Protein AF-A0A2S7DEM2-F1 (afdb_monomer_lite)

Foldseek 3Di:
DKKWWWDQAPLAIWIQTQPPQFTWIDGVPRTKDDGHNDSLVNLQCQLVQVIPADPSGRNVVRPDPSDSVPTDIDDDDD

Radius of gyration: 11.37 Å; chains: 1; bounding box: 24×33×22 Å

Structure (mmCIF, N/CA/C/O backbone):
data_AF-A0A2S7DEM2-F1
#
_entry.id   AF-A0A2S7DEM2-F1
#
loop_
_atom_site.group_PDB
_atom_site.id
_atom_site.type_symbol
_atom_site.label_atom_id
_atom_site.label_alt_id
_atom_site.label_comp_id
_atom_site.label_asym_id
_atom_site.label_entity_id
_atom_site.label_seq_id
_atom_site.pdbx_PDB_ins_code
_atom_site.Cartn_x
_atom_site.Cartn_y
_atom_site.Cartn_z
_atom_site.occupancy
_atom_site.B_iso_or_equiv
_atom_site.auth_seq_id
_atom_site.auth_comp_id
_atom_site.auth_asym_id
_atom_site.auth_atom_id
_atom_site.pdbx_PDB_model_num
ATOM 1 N N . MET A 1 1 ? 5.940 -15.792 -5.545 1.00 71.75 1 MET A N 1
ATOM 2 C CA . MET A 1 1 ? 6.177 -15.268 -4.187 1.00 71.75 1 MET A CA 1
ATOM 3 C C . MET A 1 1 ? 5.468 -13.937 -4.133 1.00 71.75 1 MET A C 1
ATOM 5 O O . MET A 1 1 ? 5.766 -13.104 -4.983 1.00 71.75 1 MET A O 1
ATOM 9 N N . ALA A 1 2 ? 4.485 -13.778 -3.253 1.00 85.50 2 ALA A N 1
ATOM 10 C CA . ALA A 1 2 ? 3.845 -12.484 -3.066 1.00 85.50 2 ALA A CA 1
ATOM 11 C C . ALA A 1 2 ? 4.743 -11.629 -2.165 1.00 85.50 2 ALA A C 1
ATOM 13 O O . ALA A 1 2 ? 5.227 -12.112 -1.144 1.00 85.50 2 ALA A O 1
ATOM 14 N N . GLN A 1 3 ? 4.999 -10.393 -2.584 1.00 95.12 3 GLN A N 1
ATOM 15 C CA . GLN A 1 3 ? 5.763 -9.395 -1.841 1.00 95.12 3 GLN A CA 1
ATOM 16 C C . GLN A 1 3 ? 4.929 -8.124 -1.804 1.00 95.12 3 GLN A C 1
ATOM 18 O O . GLN A 1 3 ? 4.574 -7.602 -2.863 1.00 95.12 3 GLN A O 1
ATOM 23 N N . PHE A 1 4 ? 4.572 -7.654 -0.615 1.00 97.31 4 PHE A N 1
ATOM 24 C CA . PHE A 1 4 ? 3.788 -6.435 -0.476 1.00 97.31 4 PHE A CA 1
ATOM 25 C C . PHE A 1 4 ? 3.974 -5.788 0.892 1.00 97.31 4 PHE A C 1
ATOM 27 O O . PHE A 1 4 ? 4.213 -6.459 1.893 1.00 97.31 4 PHE A O 1
ATOM 34 N N . PHE A 1 5 ? 3.794 -4.475 0.930 1.00 98.25 5 PHE A N 1
ATOM 35 C CA . PHE A 1 5 ? 3.559 -3.731 2.162 1.00 98.25 5 PHE A CA 1
ATOM 36 C C . PHE A 1 5 ? 2.059 -3.555 2.348 1.00 98.25 5 PHE A C 1
ATOM 38 O O . PHE A 1 5 ? 1.343 -3.366 1.364 1.00 98.25 5 PHE A O 1
ATOM 45 N N . TRP A 1 6 ? 1.565 -3.598 3.582 1.00 98.06 6 TRP A N 1
ATOM 46 C CA . TRP A 1 6 ? 0.154 -3.349 3.859 1.00 98.06 6 TRP A CA 1
ATOM 47 C C . TRP A 1 6 ? -0.071 -2.488 5.098 1.00 98.06 6 TRP A C 1
ATOM 49 O O . TRP A 1 6 ? 0.732 -2.464 6.038 1.00 98.06 6 TRP A O 1
ATOM 59 N N . ARG A 1 7 ? -1.210 -1.793 5.096 1.00 97.38 7 ARG A N 1
ATOM 60 C CA . ARG A 1 7 ? -1.679 -0.974 6.210 1.00 97.38 7 ARG A CA 1
ATOM 61 C C . ARG A 1 7 ? -3.195 -1.052 6.315 1.00 97.38 7 ARG A C 1
ATOM 63 O O . ARG A 1 7 ? -3.911 -0.777 5.358 1.00 97.38 7 ARG A O 1
ATOM 70 N N . LYS A 1 8 ? -3.693 -1.381 7.508 1.00 96.69 8 LYS A N 1
ATOM 71 C CA . LYS A 1 8 ? -5.121 -1.274 7.824 1.00 96.69 8 LYS A CA 1
ATOM 72 C C . LYS A 1 8 ? -5.450 0.135 8.306 1.00 96.69 8 LYS A C 1
ATOM 74 O O . LYS A 1 8 ? -4.807 0.651 9.219 1.00 96.69 8 LYS A O 1
ATOM 79 N N . THR A 1 9 ? -6.480 0.721 7.715 1.00 94.62 9 THR A N 1
ATOM 80 C CA . THR A 1 9 ? -7.055 2.016 8.091 1.00 94.62 9 THR A CA 1
ATOM 81 C C . THR A 1 9 ? -8.499 1.830 8.569 1.00 94.62 9 THR A C 1
ATOM 83 O O . THR A 1 9 ? -8.980 0.703 8.709 1.00 94.62 9 THR A O 1
ATOM 86 N N . ARG A 1 10 ? -9.208 2.934 8.839 1.00 93.25 10 ARG A N 1
ATOM 87 C CA . ARG A 1 10 ? -10.658 2.898 9.091 1.00 93.25 10 ARG A CA 1
ATOM 88 C C . ARG A 1 10 ? -11.475 2.635 7.823 1.00 93.25 10 ARG A C 1
ATOM 90 O O . ARG A 1 10 ? -12.570 2.100 7.943 1.00 93.25 10 ARG A O 1
ATOM 97 N N . ALA A 1 11 ? -10.955 3.016 6.656 1.00 94.56 11 ALA A N 1
ATOM 98 C CA . ALA A 1 11 ? -11.615 2.832 5.367 1.00 94.56 11 ALA A CA 1
ATOM 99 C C . ALA A 1 11 ? -11.463 1.397 4.838 1.00 94.56 11 ALA A C 1
ATOM 101 O O . ALA A 1 11 ? -12.385 0.870 4.230 1.00 94.56 11 ALA A O 1
ATOM 102 N N . GLY A 1 12 ? -10.321 0.763 5.112 1.00 96.44 12 GLY A N 1
ATOM 103 C CA . GLY A 1 12 ? -9.982 -0.582 4.645 1.00 96.44 12 GLY A CA 1
ATOM 104 C C . GLY A 1 12 ? -8.473 -0.828 4.653 1.00 96.44 12 GLY A C 1
ATOM 105 O O . GLY A 1 12 ? -7.709 -0.089 5.289 1.00 96.44 12 GLY A O 1
ATOM 106 N N . ILE A 1 13 ? -8.041 -1.883 3.976 1.00 97.75 13 ILE A N 1
ATOM 107 C CA . ILE A 1 13 ? -6.649 -2.301 3.838 1.00 97.75 13 ILE A CA 1
ATOM 108 C C . ILE A 1 13 ? -6.072 -1.738 2.542 1.00 97.75 13 ILE A C 1
ATOM 110 O O . ILE A 1 13 ? -6.519 -2.071 1.449 1.00 97.75 13 ILE A O 1
ATOM 114 N N . PHE A 1 14 ? -5.010 -0.950 2.671 1.00 98.00 14 PHE A N 1
ATOM 115 C CA . PHE A 1 14 ? -4.171 -0.573 1.542 1.00 98.00 14 PHE A CA 1
ATOM 116 C C . PHE A 1 14 ? -2.986 -1.519 1.415 1.00 98.00 14 PHE A C 1
ATOM 118 O O . PHE A 1 14 ? -2.462 -2.018 2.421 1.00 98.00 14 PHE A O 1
ATOM 125 N N . ARG A 1 15 ? -2.546 -1.744 0.176 1.00 97.88 15 ARG A N 1
ATOM 126 C CA . ARG A 1 15 ? -1.364 -2.549 -0.135 1.00 97.88 15 ARG A CA 1
ATOM 127 C C . ARG A 1 15 ? -0.522 -1.881 -1.215 1.00 97.88 15 ARG A C 1
ATOM 129 O O . ARG A 1 15 ? -1.062 -1.378 -2.191 1.00 97.88 15 ARG A O 1
ATOM 136 N N . ILE A 1 16 ? 0.796 -1.955 -1.071 1.00 98.12 16 ILE A N 1
ATOM 137 C CA . ILE A 1 16 ? 1.757 -1.686 -2.142 1.00 98.12 16 ILE A CA 1
ATOM 138 C C . ILE A 1 16 ? 2.359 -3.033 -2.532 1.00 98.12 16 ILE A C 1
ATOM 140 O O . ILE A 1 16 ? 3.200 -3.577 -1.814 1.00 98.12 16 ILE A O 1
ATOM 144 N N . ALA A 1 17 ? 1.867 -3.618 -3.622 1.00 97.31 17 ALA A N 1
ATOM 145 C CA . ALA A 1 17 ? 2.186 -4.983 -4.030 1.00 97.31 17 ALA A CA 1
ATOM 146 C C . ALA A 1 17 ? 3.174 -5.009 -5.197 1.00 97.31 17 ALA A C 1
ATOM 148 O O . ALA A 1 17 ? 3.025 -4.256 -6.157 1.00 97.31 17 ALA A O 1
ATOM 149 N N . HIS A 1 18 ? 4.166 -5.896 -5.133 1.00 96.19 18 HIS A N 1
ATOM 150 C CA . HIS A 1 18 ? 5.106 -6.112 -6.226 1.00 96.19 18 HIS A CA 1
ATOM 151 C C . HIS A 1 18 ? 4.548 -7.148 -7.210 1.00 96.19 18 HIS A C 1
ATOM 153 O O . HIS A 1 18 ? 4.501 -8.346 -6.909 1.00 96.19 18 HIS A O 1
ATOM 159 N N . ALA A 1 19 ? 4.128 -6.685 -8.385 1.00 91.56 19 ALA A N 1
ATOM 160 C CA . ALA A 1 19 ? 3.525 -7.490 -9.442 1.00 91.56 19 ALA A CA 1
ATOM 161 C C . ALA A 1 19 ? 3.850 -6.911 -10.829 1.00 91.56 19 ALA A C 1
ATOM 163 O O . ALA A 1 19 ? 4.094 -5.718 -10.979 1.00 91.56 19 ALA A O 1
ATOM 164 N N . ASP A 1 20 ? 3.865 -7.766 -11.855 1.00 86.75 20 ASP A N 1
ATOM 165 C CA . ASP A 1 20 ? 4.046 -7.371 -13.264 1.00 86.75 20 ASP A CA 1
ATOM 166 C C . ASP A 1 20 ? 5.267 -6.468 -13.542 1.00 86.75 20 ASP A C 1
ATOM 168 O O . ASP A 1 20 ? 5.242 -5.617 -14.428 1.00 86.75 20 ASP A O 1
ATOM 172 N N . GLY A 1 21 ? 6.356 -6.654 -12.789 1.00 88.56 21 GLY A N 1
ATOM 173 C CA . GLY A 1 21 ? 7.603 -5.909 -12.983 1.00 88.56 21 GLY A CA 1
ATOM 174 C C . GLY A 1 21 ? 7.684 -4.560 -12.262 1.00 88.56 21 GLY A C 1
ATOM 175 O O . GLY A 1 21 ? 8.626 -3.815 -12.520 1.00 88.56 21 GLY A O 1
ATOM 176 N N . GLY A 1 22 ? 6.755 -4.253 -11.352 1.00 96.25 22 GLY A N 1
ATOM 177 C CA . GLY A 1 22 ? 6.854 -3.074 -10.495 1.00 96.25 22 GLY A CA 1
ATOM 178 C C . GLY A 1 22 ? 5.960 -3.127 -9.258 1.00 96.25 22 GLY A C 1
ATOM 179 O O . GLY A 1 22 ? 5.311 -4.127 -8.961 1.00 96.25 22 GLY A O 1
ATOM 180 N N . TRP A 1 23 ? 5.945 -2.029 -8.516 1.00 97.94 23 TRP A N 1
ATOM 181 C CA 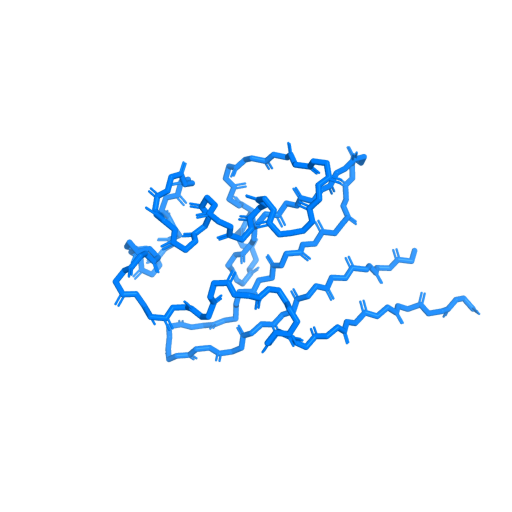. TRP A 1 23 ? 5.101 -1.826 -7.344 1.00 97.94 23 TRP A CA 1
ATOM 182 C C . TRP A 1 23 ? 3.798 -1.162 -7.753 1.00 97.94 23 TRP A C 1
ATOM 184 O O . TRP A 1 23 ? 3.802 -0.220 -8.538 1.00 97.94 23 TRP A O 1
ATOM 194 N N . GLN A 1 24 ? 2.685 -1.669 -7.245 1.00 97.69 24 GLN A N 1
ATOM 195 C CA . GLN A 1 24 ? 1.342 -1.240 -7.613 1.00 97.69 24 GLN A CA 1
ATOM 196 C C . GLN A 1 24 ? 0.551 -0.937 -6.335 1.00 97.69 24 GLN A C 1
ATOM 198 O O . GLN A 1 24 ? 0.603 -1.751 -5.406 1.00 97.69 24 GLN A O 1
ATOM 203 N N . PRO A 1 25 ? -0.161 0.199 -6.260 1.00 97.56 25 PRO A N 1
ATOM 204 C CA . PRO A 1 25 ? -1.056 0.501 -5.154 1.00 97.56 25 PRO A CA 1
ATOM 205 C C . PRO A 1 25 ? -2.389 -0.244 -5.296 1.00 97.56 25 PRO A C 1
ATOM 207 O O . PRO A 1 25 ? -2.931 -0.399 -6.390 1.00 97.56 25 PRO A O 1
ATOM 210 N N . TRP A 1 26 ? -2.914 -0.717 -4.171 1.00 97.75 26 TRP A N 1
ATOM 211 C CA . TRP A 1 26 ? -4.189 -1.421 -4.075 1.00 97.75 26 TRP A CA 1
ATOM 212 C C . TRP A 1 26 ? -4.966 -0.957 -2.848 1.00 97.75 26 TRP A C 1
ATOM 214 O O . TRP A 1 26 ? -4.375 -0.688 -1.797 1.00 97.75 26 TRP A O 1
ATOM 224 N N . PHE A 1 27 ? -6.289 -0.970 -2.962 1.00 97.62 27 PHE A N 1
ATOM 225 C CA . PHE A 1 27 ? -7.220 -0.836 -1.848 1.00 97.62 27 PHE A CA 1
ATOM 226 C C . PHE A 1 27 ? -8.157 -2.041 -1.840 1.00 97.62 27 PHE A C 1
ATOM 228 O O . PHE A 1 27 ? -8.903 -2.241 -2.791 1.00 97.62 27 PHE A O 1
ATOM 235 N N . GLU A 1 28 ? -8.099 -2.870 -0.796 1.00 96.56 28 GLU A N 1
ATOM 236 C CA . GLU A 1 28 ? -8.764 -4.180 -0.792 1.00 96.56 28 GLU A CA 1
ATOM 237 C C . GLU A 1 28 ? -8.487 -4.905 -2.127 1.00 96.56 28 GLU A C 1
ATOM 239 O O . GLU A 1 28 ? -7.330 -4.966 -2.544 1.00 96.56 28 GLU A O 1
ATOM 244 N N . ASP A 1 29 ? -9.503 -5.400 -2.833 1.00 95.88 29 ASP A N 1
ATOM 245 C CA . ASP A 1 29 ? -9.370 -6.092 -4.123 1.00 95.88 29 ASP A CA 1
ATOM 246 C C . ASP A 1 29 ? -9.284 -5.157 -5.350 1.00 95.88 29 ASP A C 1
ATOM 248 O O . ASP A 1 29 ? -9.256 -5.623 -6.491 1.00 95.88 29 ASP A O 1
ATOM 252 N N . GLU A 1 30 ? -9.207 -3.842 -5.139 1.00 96.25 30 GLU A N 1
ATOM 253 C CA . GLU A 1 30 ? -9.129 -2.830 -6.193 1.00 96.25 30 GLU A CA 1
ATOM 254 C C . GLU A 1 30 ? -7.671 -2.485 -6.508 1.00 96.25 30 GLU A C 1
ATOM 256 O O . GLU A 1 30 ? -6.926 -1.997 -5.654 1.00 96.25 30 GLU A O 1
ATOM 261 N N . LYS A 1 31 ? -7.259 -2.716 -7.759 1.00 95.62 31 LYS A N 1
ATOM 262 C CA . LYS A 1 31 ? -5.978 -2.232 -8.282 1.00 95.62 31 LYS A CA 1
ATOM 263 C C . LYS A 1 31 ? -6.118 -0.765 -8.665 1.00 95.62 31 LYS A C 1
ATOM 265 O O . LYS A 1 31 ? -6.949 -0.443 -9.511 1.00 95.62 31 LYS A O 1
ATOM 270 N N . LEU A 1 32 ? -5.279 0.092 -8.095 1.00 95.94 32 LEU A N 1
ATOM 271 C CA . LEU A 1 32 ? -5.243 1.514 -8.426 1.00 95.94 32 LEU A CA 1
ATOM 272 C C . LEU A 1 32 ? -4.245 1.775 -9.563 1.00 95.94 32 LEU A C 1
ATOM 274 O O . LEU A 1 32 ? -3.392 0.935 -9.875 1.00 95.94 32 LEU A O 1
ATOM 278 N N . MET A 1 33 ? -4.368 2.932 -10.216 1.00 94.12 33 MET A N 1
ATOM 279 C CA . MET A 1 33 ? -3.464 3.313 -11.302 1.00 94.12 33 MET A CA 1
ATOM 280 C C . MET A 1 33 ? -2.015 3.413 -10.814 1.00 94.12 33 MET A C 1
ATOM 282 O O . MET A 1 33 ? -1.743 3.901 -9.721 1.00 94.12 33 MET A O 1
ATOM 286 N N . GLY A 1 34 ? -1.086 3.007 -11.680 1.00 94.12 34 GLY A N 1
ATOM 287 C CA . GLY A 1 34 ? 0.346 3.210 -11.493 1.00 94.12 34 GLY A CA 1
ATOM 288 C C . GLY A 1 34 ? 1.127 1.903 -11.413 1.00 94.12 34 GLY A C 1
ATOM 289 O O . GLY A 1 34 ? 0.635 0.851 -11.004 1.00 94.12 34 GLY A O 1
ATOM 290 N N . THR A 1 35 ? 2.369 1.943 -11.878 1.00 96.81 35 THR A N 1
ATOM 291 C CA . THR A 1 35 ? 3.344 0.864 -11.699 1.00 96.81 35 THR A CA 1
ATOM 292 C C . THR A 1 35 ? 4.710 1.507 -11.551 1.00 96.81 35 THR A C 1
ATOM 294 O O . THR A 1 35 ? 5.161 2.228 -12.440 1.00 96.81 35 THR A O 1
ATOM 297 N N . TYR A 1 36 ? 5.346 1.262 -10.413 1.00 97.44 36 TYR A N 1
ATOM 298 C CA . TYR A 1 36 ? 6.472 2.052 -9.937 1.00 97.44 36 TYR A CA 1
ATOM 299 C C . TYR A 1 36 ? 7.726 1.193 -9.752 1.00 97.44 36 TYR A C 1
ATOM 301 O O . TYR A 1 36 ? 7.625 0.007 -9.429 1.00 97.44 36 TYR A O 1
ATOM 309 N N . PRO A 1 37 ? 8.928 1.768 -9.909 1.00 97.12 37 PRO A N 1
ATOM 310 C CA . PRO A 1 37 ? 10.181 1.050 -9.688 1.00 97.12 37 PRO A CA 1
ATOM 311 C C . PRO A 1 37 ? 10.477 0.788 -8.201 1.00 97.12 37 PRO A C 1
ATOM 313 O O . PRO A 1 37 ? 11.273 -0.095 -7.888 1.00 97.12 37 PRO A O 1
ATOM 316 N N . SER A 1 38 ? 9.849 1.523 -7.277 1.00 97.81 38 SER A N 1
ATOM 317 C CA . SER A 1 38 ? 10.033 1.365 -5.831 1.00 97.81 38 SER A CA 1
ATOM 318 C C . SER A 1 38 ? 8.692 1.419 -5.083 1.00 97.81 38 SER A C 1
ATOM 320 O O . SER A 1 38 ? 7.748 2.050 -5.569 1.00 97.81 38 SER A O 1
ATOM 322 N N . PRO A 1 39 ? 8.585 0.777 -3.902 1.00 97.94 39 PRO A N 1
ATOM 323 C CA . PRO A 1 39 ? 7.354 0.811 -3.119 1.00 97.94 39 PRO A CA 1
ATOM 324 C C . PRO A 1 39 ? 7.104 2.202 -2.525 1.00 97.94 39 PRO A C 1
ATOM 326 O O . PRO A 1 39 ? 5.956 2.622 -2.448 1.00 97.94 39 PRO A O 1
ATOM 329 N N . GLN A 1 40 ? 8.170 2.934 -2.180 1.00 98.44 40 GLN A N 1
ATOM 330 C CA . GLN A 1 40 ? 8.079 4.309 -1.687 1.00 98.44 40 GLN A CA 1
ATOM 331 C C . GLN A 1 40 ? 7.426 5.231 -2.721 1.00 98.44 40 GLN A C 1
ATOM 333 O O . GLN A 1 40 ? 6.507 5.961 -2.389 1.00 98.44 40 GLN A O 1
ATOM 338 N N . GLN A 1 41 ? 7.816 5.133 -3.995 1.00 98.19 41 GLN A N 1
ATOM 339 C CA . GLN A 1 41 ? 7.233 5.986 -5.031 1.00 98.19 41 GLN A CA 1
ATOM 340 C C . GLN A 1 41 ? 5.751 5.671 -5.288 1.00 98.19 41 GLN A C 1
ATOM 342 O O . GLN A 1 41 ? 4.965 6.571 -5.559 1.00 98.19 41 GLN A O 1
ATOM 347 N N . ALA A 1 42 ? 5.355 4.399 -5.169 1.00 98.00 42 ALA A N 1
ATOM 348 C CA . ALA A 1 42 ? 3.945 4.020 -5.232 1.00 98.00 42 ALA A CA 1
ATOM 349 C C . ALA A 1 42 ? 3.143 4.576 -4.044 1.00 98.00 42 ALA A C 1
ATOM 351 O O . ALA A 1 42 ? 1.981 4.946 -4.203 1.00 98.00 42 ALA A O 1
ATOM 352 N N . LEU A 1 43 ? 3.757 4.616 -2.858 1.00 98.25 43 LEU A N 1
ATOM 353 C CA . LEU A 1 43 ? 3.154 5.182 -1.657 1.00 98.25 43 LEU A CA 1
ATOM 354 C C . LEU A 1 43 ? 3.016 6.705 -1.751 1.00 98.25 43 LEU A C 1
ATOM 356 O O . LEU A 1 43 ? 1.957 7.209 -1.397 1.00 98.25 43 LEU A O 1
ATOM 360 N N . ASP A 1 44 ? 4.025 7.415 -2.260 1.00 97.69 44 ASP A N 1
ATOM 361 C CA . ASP A 1 44 ? 3.989 8.874 -2.423 1.00 97.69 44 ASP A CA 1
ATOM 362 C C . ASP A 1 44 ? 2.795 9.305 -3.293 1.00 97.69 44 ASP A C 1
ATOM 364 O 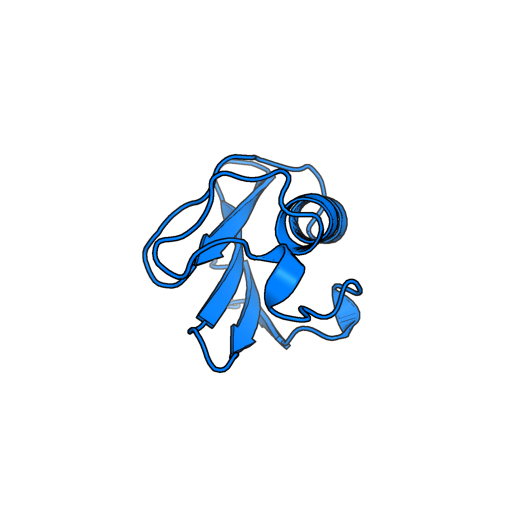O . ASP A 1 44 ? 2.023 10.188 -2.914 1.00 97.69 44 ASP A O 1
ATOM 368 N N . ASP A 1 45 ? 2.585 8.630 -4.428 1.00 97.25 45 ASP A N 1
ATOM 369 C CA . ASP A 1 45 ? 1.458 8.914 -5.321 1.00 97.25 45 ASP A CA 1
ATOM 370 C C . ASP A 1 45 ? 0.109 8.515 -4.702 1.00 97.25 45 ASP A C 1
ATOM 372 O O . ASP A 1 45 ? -0.887 9.224 -4.864 1.00 97.25 45 ASP A O 1
ATOM 376 N N . LEU A 1 46 ? 0.059 7.397 -3.970 1.00 97.31 46 LEU A N 1
ATOM 377 C CA . LEU A 1 46 ? -1.148 6.950 -3.275 1.00 97.31 46 LEU A CA 1
ATOM 378 C C . LEU A 1 46 ? -1.546 7.927 -2.161 1.00 97.31 46 LEU A C 1
ATOM 380 O O . LEU A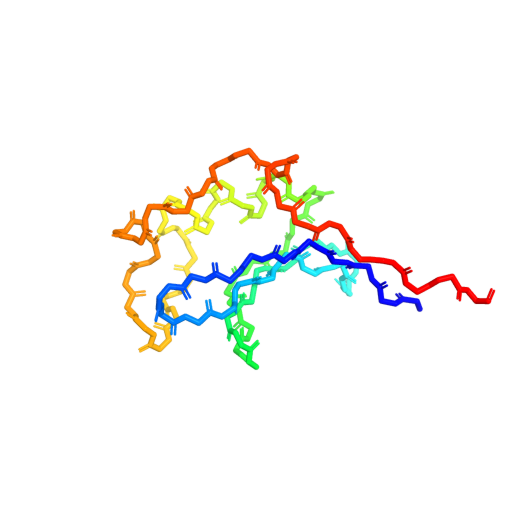 1 46 ? -2.675 8.405 -2.140 1.00 97.31 46 LEU A O 1
ATOM 384 N N . ALA A 1 47 ? -0.631 8.226 -1.241 1.00 96.00 47 ALA A N 1
ATOM 385 C CA . ALA A 1 47 ? -0.868 9.121 -0.112 1.00 96.00 47 ALA A CA 1
ATOM 386 C C . ALA A 1 47 ? -1.051 10.580 -0.560 1.00 96.00 47 ALA A C 1
ATOM 388 O O . ALA A 1 47 ? -1.735 11.342 0.114 1.00 96.00 47 ALA A O 1
ATOM 389 N N . GLY A 1 48 ? -0.484 10.964 -1.706 1.00 95.00 48 GLY A N 1
ATOM 390 C CA . GLY A 1 48 ? -0.675 12.278 -2.316 1.00 95.00 48 GLY A CA 1
ATOM 391 C C . GLY A 1 48 ? -1.968 12.43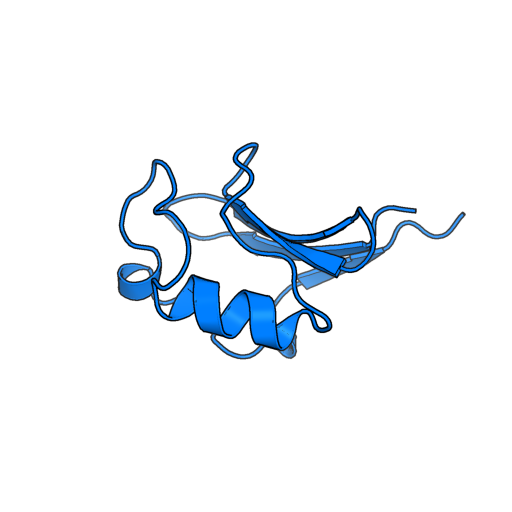6 -3.123 1.00 95.00 48 GLY A C 1
ATOM 392 O O . GLY A 1 48 ? -2.255 13.545 -3.563 1.00 95.00 48 GLY A O 1
ATOM 393 N N . GLY A 1 49 ? -2.744 11.364 -3.336 1.00 94.50 49 GLY A N 1
ATOM 394 C CA . GLY A 1 49 ? -3.979 11.423 -4.130 1.00 94.50 49 GLY A CA 1
ATOM 395 C C . GLY A 1 49 ? -3.757 11.518 -5.645 1.00 94.50 49 GLY A C 1
ATOM 396 O O . GLY A 1 49 ? -4.654 11.941 -6.370 1.00 94.50 49 GLY A O 1
ATOM 397 N N . TYR A 1 50 ? -2.578 11.121 -6.136 1.00 94.88 50 TYR A N 1
ATOM 398 C CA . TYR A 1 50 ? -2.204 11.146 -7.560 1.00 94.88 50 TYR A CA 1
ATOM 399 C C . TYR A 1 50 ? -2.514 9.836 -8.305 1.00 94.88 50 TYR A C 1
ATOM 401 O O . TYR A 1 50 ? -2.290 9.730 -9.512 1.00 94.88 50 TYR A O 1
ATOM 409 N N . THR A 1 51 ? -3.043 8.841 -7.593 1.00 92.50 51 THR A N 1
ATOM 410 C CA . THR A 1 51 ? -3.597 7.606 -8.170 1.00 92.50 51 THR A CA 1
ATOM 411 C C . THR A 1 51 ? -5.086 7.769 -8.491 1.00 92.50 51 THR A C 1
ATOM 413 O O . THR A 1 51 ? -5.718 8.747 -8.084 1.00 92.50 51 THR A O 1
ATOM 416 N N . ASP A 1 52 ? -5.670 6.799 -9.202 1.00 92.56 52 ASP A N 1
ATOM 417 C CA . ASP A 1 52 ? -7.132 6.692 -9.265 1.00 92.56 52 ASP A CA 1
ATOM 418 C C . ASP A 1 52 ? -7.705 6.560 -7.850 1.00 92.56 52 ASP A C 1
ATOM 420 O O . ASP A 1 52 ? -7.155 5.844 -7.008 1.00 92.56 52 ASP A O 1
ATOM 424 N N . TRP A 1 53 ? -8.825 7.234 -7.591 1.00 93.88 53 TRP A N 1
ATOM 425 C CA . TRP A 1 53 ? -9.437 7.187 -6.271 1.00 93.88 53 TRP A CA 1
ATOM 426 C C . TRP A 1 53 ? -10.066 5.808 -6.015 1.00 93.88 53 TRP A C 1
ATOM 428 O O . TRP A 1 53 ? -10.904 5.372 -6.812 1.00 93.88 53 TRP A O 1
ATOM 438 N N . PRO A 1 54 ? -9.704 5.127 -4.911 1.00 94.25 54 PRO A N 1
ATOM 439 C CA . PRO A 1 54 ? -10.366 3.899 -4.487 1.00 94.25 54 PRO A CA 1
ATOM 440 C C . PRO A 1 54 ? -11.842 4.148 -4.162 1.00 94.25 54 PRO A C 1
ATOM 442 O O . PRO A 1 54 ? -12.275 5.282 -3.934 1.00 94.25 54 PRO A O 1
ATOM 445 N N . SER A 1 55 ? -12.624 3.075 -4.038 1.00 95.38 55 SER A N 1
ATOM 446 C CA . SER A 1 55 ? -14.046 3.167 -3.672 1.00 95.38 55 SER A CA 1
ATOM 447 C C . SER A 1 55 ? -14.321 3.863 -2.331 1.00 95.38 55 SER A C 1
ATOM 449 O O . SER A 1 55 ? -15.443 4.314 -2.093 1.00 95.38 55 SER A O 1
ATOM 451 N N . CYS A 1 56 ? -13.312 4.007 -1.466 1.00 94.50 56 CYS A N 1
ATOM 452 C CA . CYS A 1 56 ? -13.418 4.755 -0.216 1.00 94.50 56 CYS A CA 1
ATOM 453 C C . CYS A 1 56 ? -13.223 6.278 -0.345 1.00 94.50 56 CYS A C 1
ATOM 455 O O . CYS A 1 56 ? -13.362 6.975 0.661 1.00 94.50 56 CYS A O 1
ATOM 457 N N . GLY A 1 57 ? -12.928 6.799 -1.540 1.00 94.88 57 GLY A N 1
ATOM 458 C CA . GLY A 1 57 ? -12.716 8.227 -1.800 1.00 94.88 57 GLY A CA 1
ATOM 459 C C . GLY A 1 57 ? -11.241 8.623 -1.890 1.00 94.88 57 GLY A C 1
ATOM 460 O O . GLY A 1 57 ? -10.383 7.781 -2.137 1.00 94.88 57 GLY A O 1
ATOM 461 N N . ASP A 1 58 ? -10.958 9.915 -1.710 1.00 95.19 58 ASP A N 1
ATOM 462 C CA . ASP A 1 58 ? -9.610 10.480 -1.841 1.00 95.19 58 ASP A CA 1
ATOM 463 C C . ASP A 1 58 ? -8.650 9.903 -0.776 1.00 95.19 58 ASP A C 1
ATOM 465 O O . ASP A 1 58 ? -8.876 10.102 0.424 1.00 95.19 58 ASP A O 1
ATOM 469 N N . PRO A 1 59 ? -7.580 9.187 -1.173 1.00 93.12 59 PRO A N 1
ATOM 470 C CA . PRO A 1 59 ? -6.656 8.568 -0.230 1.00 93.12 59 PRO A CA 1
ATOM 471 C C . PRO A 1 59 ? -5.794 9.584 0.537 1.00 93.12 59 PRO A C 1
ATOM 473 O O . PRO A 1 59 ? -5.320 9.256 1.628 1.00 93.12 59 PRO A O 1
ATOM 476 N N . SER A 1 60 ? -5.630 10.813 0.033 1.00 94.50 60 SER A N 1
ATOM 477 C CA . SER A 1 60 ? -4.847 11.861 0.706 1.00 94.50 60 SER A CA 1
ATOM 478 C C . SER A 1 60 ? -5.506 12.375 1.990 1.00 94.50 60 SER A C 1
ATOM 480 O O . SER A 1 60 ? -4.833 12.732 2.957 1.00 94.50 60 SER A O 1
ATOM 482 N N . GLU A 1 61 ? -6.832 12.280 2.070 1.00 94.56 61 GLU A N 1
ATOM 483 C CA . GLU A 1 61 ? -7.627 12.657 3.242 1.00 94.56 61 GLU A CA 1
ATOM 484 C C . GLU A 1 61 ? -7.634 11.566 4.335 1.00 94.56 61 GLU A C 1
ATOM 486 O O . GLU A 1 61 ? -8.171 11.760 5.430 1.00 94.56 61 GLU A O 1
ATOM 491 N N . LEU A 1 62 ? -7.036 10.395 4.075 1.00 91.81 62 LEU A N 1
ATOM 492 C CA . LEU A 1 62 ? -7.063 9.246 4.990 1.00 91.81 62 LEU A CA 1
ATOM 493 C C . LEU A 1 62 ? -5.918 9.236 6.011 1.00 91.81 62 LEU A C 1
ATOM 495 O O . LEU A 1 62 ? -5.902 8.372 6.895 1.00 91.81 62 LEU A O 1
ATOM 499 N N . GLY A 1 63 ? -4.9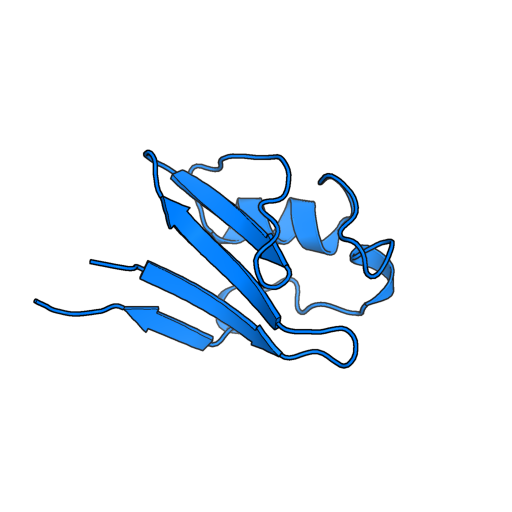71 10.174 5.909 1.00 92.00 63 GLY A N 1
ATOM 500 C CA . GLY A 1 63 ? -3.826 10.266 6.819 1.00 92.00 63 GLY A CA 1
ATOM 501 C C . GLY A 1 63 ? -2.934 9.023 6.769 1.00 92.00 63 GLY A C 1
ATOM 502 O O . GLY A 1 63 ? -2.529 8.503 7.813 1.00 92.00 63 GLY A O 1
ATOM 503 N N . LEU A 1 64 ? -2.691 8.500 5.563 1.00 94.81 64 LEU A N 1
ATOM 504 C CA . LEU A 1 64 ? -1.774 7.382 5.354 1.00 94.81 64 LEU A CA 1
ATOM 505 C C . LEU A 1 64 ? -0.349 7.798 5.764 1.00 94.81 64 LEU A C 1
ATOM 507 O O . LEU A 1 64 ? 0.071 8.899 5.416 1.00 94.81 64 LEU A O 1
ATOM 511 N N . PRO A 1 65 ? 0.407 6.946 6.487 1.00 95.69 65 PRO A N 1
ATOM 512 C CA . PRO A 1 65 ? 1.836 7.165 6.673 1.00 95.69 65 PRO A CA 1
ATOM 513 C C . PRO A 1 65 ? 2.523 7.208 5.308 1.00 95.69 65 PRO A C 1
ATOM 515 O O . PRO A 1 65 ? 2.327 6.288 4.512 1.00 95.69 65 PRO A O 1
ATOM 518 N N . ASP A 1 66 ? 3.308 8.251 5.075 1.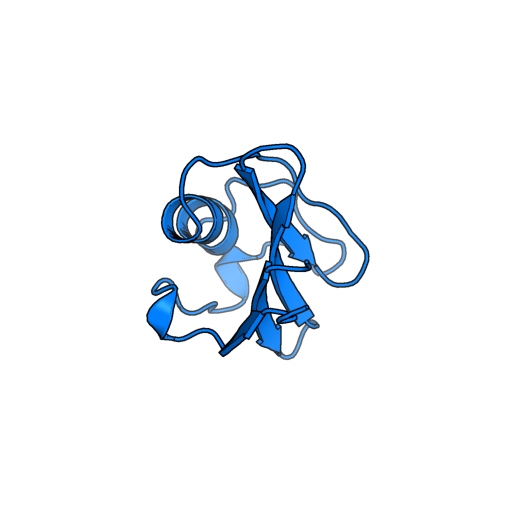00 93.62 66 ASP A N 1
ATOM 519 C CA . ASP A 1 66 ? 4.046 8.519 3.841 1.00 93.62 66 ASP A CA 1
ATOM 520 C C . ASP A 1 66 ? 5.403 7.807 3.790 1.00 93.62 66 ASP A C 1
ATOM 522 O O . ASP A 1 66 ? 6.010 7.738 2.735 1.00 93.62 66 ASP A O 1
ATOM 526 N N . ASP A 1 67 ? 5.864 7.217 4.891 1.00 97.19 67 ASP A N 1
ATOM 527 C CA . ASP A 1 67 ? 7.061 6.374 4.930 1.00 97.19 67 ASP A CA 1
ATOM 528 C C . ASP A 1 67 ? 6.693 4.888 4.780 1.00 97.19 67 ASP A C 1
ATOM 530 O O . ASP A 1 67 ? 5.920 4.341 5.579 1.00 97.19 67 ASP A O 1
ATOM 534 N N . ILE A 1 68 ? 7.259 4.210 3.776 1.00 97.69 68 ILE A N 1
ATOM 535 C CA . ILE A 1 68 ? 7.009 2.785 3.532 1.00 97.69 68 ILE A CA 1
ATOM 536 C C . ILE A 1 68 ? 7.468 1.901 4.698 1.00 97.69 68 ILE A C 1
ATOM 538 O O . ILE A 1 68 ? 6.852 0.865 4.957 1.00 97.69 68 ILE A O 1
ATOM 542 N N . ASP A 1 69 ? 8.476 2.326 5.463 1.00 97.19 69 ASP A N 1
ATOM 543 C CA . ASP A 1 69 ? 8.965 1.583 6.628 1.00 97.19 69 ASP A CA 1
ATOM 544 C C . ASP A 1 69 ? 7.956 1.603 7.795 1.00 97.19 69 ASP A C 1
ATOM 546 O O . ASP A 1 69 ? 8.025 0.776 8.710 1.00 97.19 69 ASP A O 1
ATOM 550 N N . ALA A 1 70 ? 6.951 2.489 7.751 1.00 97.31 70 ALA A N 1
ATOM 551 C CA . ALA A 1 70 ? 5.828 2.497 8.691 1.00 97.31 70 ALA A CA 1
ATOM 552 C C . ALA A 1 70 ? 4.726 1.470 8.345 1.00 97.31 70 ALA A C 1
ATOM 554 O O . ALA A 1 70 ? 3.746 1.317 9.095 1.00 97.31 70 ALA A O 1
ATOM 555 N N . TRP A 1 71 ? 4.845 0.777 7.209 1.00 98.00 71 TRP A N 1
ATOM 556 C CA . TRP A 1 71 ? 3.906 -0.245 6.752 1.00 98.00 71 TRP A CA 1
ATOM 557 C C . TRP A 1 71 ? 4.388 -1.647 7.123 1.00 98.00 71 TRP A C 1
ATOM 559 O O . TRP A 1 71 ? 5.565 -1.898 7.362 1.00 98.00 71 TRP A O 1
ATOM 569 N N . THR A 1 72 ? 3.461 -2.603 7.200 1.00 97.94 72 THR A N 1
ATOM 570 C CA . THR A 1 72 ? 3.828 -3.988 7.517 1.00 97.94 72 THR A CA 1
ATOM 571 C C . THR A 1 72 ? 4.274 -4.711 6.255 1.00 97.94 72 THR A C 1
ATOM 573 O O . THR A 1 72 ? 3.500 -4.849 5.310 1.00 97.94 72 THR A O 1
ATOM 576 N N . TRP A 1 73 ? 5.514 -5.195 6.258 1.00 96.94 73 TRP A N 1
ATOM 577 C CA . TRP A 1 73 ? 6.061 -6.030 5.193 1.00 96.94 73 TRP A CA 1
ATOM 578 C C . TRP A 1 73 ? 5.498 -7.456 5.243 1.00 96.94 73 TRP A C 1
ATOM 580 O O . TRP A 1 73 ? 5.463 -8.084 6.302 1.00 96.94 73 TRP A O 1
ATOM 590 N N . HIS A 1 74 ? 5.112 -7.987 4.083 1.00 95.06 74 HIS A N 1
ATOM 591 C CA . HIS A 1 74 ? 4.808 -9.399 3.872 1.00 95.06 74 HIS A CA 1
ATOM 592 C C . HIS A 1 74 ? 5.604 -9.937 2.683 1.00 95.06 74 HIS A C 1
ATOM 594 O O . HIS A 1 74 ? 5.596 -9.363 1.592 1.00 95.06 74 HIS A O 1
ATOM 600 N N . SER A 1 75 ? 6.234 -11.094 2.879 1.00 92.12 75 SER A N 1
ATOM 601 C CA . SER A 1 75 ? 6.874 -11.854 1.810 1.00 92.12 75 SER A CA 1
ATOM 602 C C . SER A 1 75 ? 6.662 -13.343 2.029 1.00 92.12 75 SER A C 1
ATOM 604 O O . SER A 1 75 ? 7.106 -13.879 3.046 1.00 92.12 75 SER A O 1
ATOM 606 N N . ASP A 1 76 ? 6.056 -14.025 1.062 1.00 85.94 76 ASP A N 1
ATOM 607 C CA . ASP A 1 76 ? 6.040 -15.487 1.060 1.00 85.94 76 ASP A CA 1
ATOM 608 C C . ASP A 1 76 ? 7.403 -16.003 0.592 1.00 85.94 76 ASP A C 1
ATOM 610 O O . ASP A 1 76 ? 7.741 -15.925 -0.596 1.00 85.94 76 ASP A O 1
ATOM 614 N N . ALA A 1 77 ? 8.189 -16.531 1.532 1.00 62.97 77 ALA A N 1
ATOM 615 C CA . ALA A 1 77 ? 9.337 -17.366 1.210 1.00 62.97 77 ALA A CA 1
ATOM 616 C C . ALA A 1 77 ? 8.828 -18.696 0.624 1.00 62.97 77 ALA A C 1
ATOM 618 O O . ALA A 1 77 ? 7.852 -19.256 1.124 1.00 62.97 77 ALA A O 1
ATOM 619 N N . ARG A 1 78 ? 9.447 -19.172 -0.464 1.00 56.84 78 ARG A N 1
ATOM 620 C CA . ARG A 1 78 ? 9.185 -20.529 -0.976 1.00 56.84 78 ARG A CA 1
ATOM 621 C C . ARG A 1 78 ? 9.667 -21.581 0.007 1.00 56.84 78 ARG A C 1
ATOM 623 O O . ARG A 1 78 ? 10.738 -21.345 0.606 1.00 56.84 78 ARG A O 1
#

pLDDT: mean 94.3, std 6.78, range [56.84, 98.44]

Organism: NCBI:txid56456

Sequence (78 aa):
MAQFFWRKTRAGIFRIAHADGGWQPWFEDEKLMGTYPSPQQALDDLAGGYTDWPSCGDPSELGLPDDIDAWTWHSDAR

Secondary structure (DSSP, 8-state):
--EEEEEE-SS-EEEEEEETTEEEEEETTEEPS--BSSHHHHHHHHHTT-SPPPTT--GGGGT--S-GGGSEEEE---